Protein AF-A0A0R2VAR7-F1 (afdb_monomer_lite)

Foldseek 3Di:
DVVVVVVVCVVCVVVVVVVVVVVVVVVV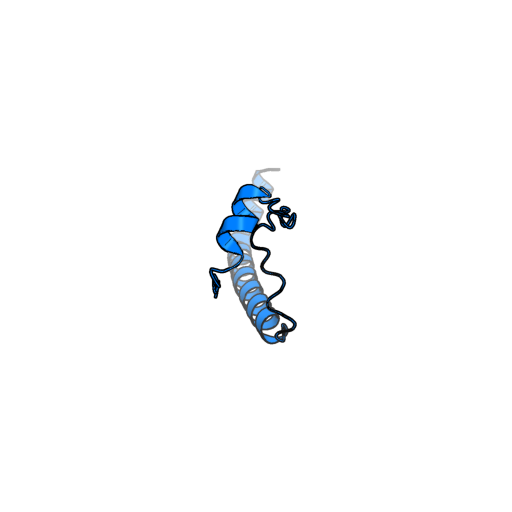VVVVVVVVVPDCPDVPPPPPPPPPDPPVPPPDDDPVVCVVCVPPPPPDD

pLDDT: mean 73.26, std 17.28, range [42.31, 96.94]

Secondary structure (DSSP, 8-state):
-HHHHHHHHHHTHHHHHHHHHHHHHHHHHHHHHHHHH---S-S--------S----------HHHHHHHTT------

Radius of gyration: 30.27 Å; chains: 1; bounding box: 60×43×68 Å

Structure (mmCIF, N/CA/C/O backbone):
data_AF-A0A0R2VAR7-F1
#
_entry.id   AF-A0A0R2VAR7-F1
#
loop_
_atom_site.group_PDB
_atom_site.id
_atom_site.type_symbol
_atom_site.label_atom_id
_atom_site.label_alt_id
_atom_site.label_comp_id
_atom_site.label_asym_id
_atom_site.label_entity_id
_atom_site.label_seq_id
_atom_site.pdbx_PDB_ins_code
_atom_site.Cartn_x
_atom_site.Cartn_y
_atom_site.Cartn_z
_atom_site.occupancy
_atom_site.B_iso_or_equiv
_atom_site.auth_seq_id
_atom_site.auth_comp_id
_atom_site.auth_asym_id
_atom_site.auth_atom_id
_atom_site.pdbx_PDB_model_num
ATOM 1 N N . MET A 1 1 ? 25.167 10.547 -16.183 1.00 65.00 1 MET A N 1
ATOM 2 C CA . MET A 1 1 ? 24.448 9.803 -15.118 1.00 65.00 1 MET A CA 1
ATOM 3 C C . MET A 1 1 ? 22.957 9.689 -15.403 1.00 65.00 1 MET A C 1
ATOM 5 O O . MET A 1 1 ? 22.441 8.587 -15.311 1.00 65.00 1 MET A O 1
ATOM 9 N N . TYR A 1 2 ? 22.299 10.783 -15.794 1.00 79.88 2 TYR A N 1
ATOM 10 C CA . TYR A 1 2 ? 20.858 10.832 -16.072 1.00 79.88 2 TYR A CA 1
ATOM 11 C C . TYR A 1 2 ? 20.384 9.807 -17.122 1.00 79.88 2 TYR A C 1
ATOM 13 O O . TYR A 1 2 ?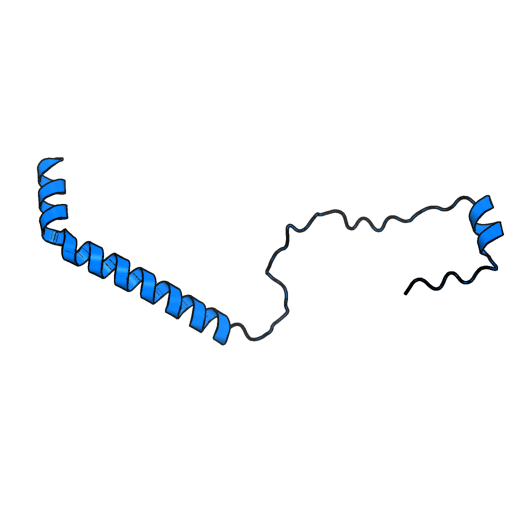 19.448 9.059 -16.874 1.00 79.88 2 TYR A O 1
ATOM 21 N N . GLU A 1 3 ? 21.121 9.671 -18.227 1.00 82.69 3 GLU A N 1
ATOM 22 C CA . GLU A 1 3 ? 20.829 8.688 -19.286 1.00 82.69 3 GLU A CA 1
ATOM 23 C C . GLU A 1 3 ? 20.780 7.240 -18.781 1.00 82.69 3 GLU A C 1
ATOM 25 O O . GLU A 1 3 ? 19.890 6.473 -19.128 1.00 82.69 3 GLU A O 1
ATOM 30 N N . ARG A 1 4 ? 21.707 6.859 -17.892 1.00 81.69 4 ARG A N 1
ATOM 31 C CA . ARG A 1 4 ? 21.740 5.498 -17.333 1.00 81.69 4 ARG A CA 1
ATOM 32 C C . ARG A 1 4 ? 20.543 5.230 -16.424 1.00 81.69 4 ARG A C 1
ATOM 34 O O . ARG A 1 4 ? 20.027 4.119 -16.421 1.00 81.69 4 ARG A O 1
ATOM 41 N N . PHE A 1 5 ? 20.102 6.244 -15.681 1.00 81.56 5 PHE A N 1
ATOM 42 C CA . PHE A 1 5 ? 18.910 6.157 -14.845 1.00 81.56 5 PHE A CA 1
ATOM 43 C C . PHE A 1 5 ? 17.641 6.021 -15.694 1.00 81.56 5 PHE A C 1
ATOM 45 O O . PHE A 1 5 ? 16.823 5.152 -15.414 1.00 81.56 5 PHE A O 1
ATOM 52 N N . LEU A 1 6 ? 17.506 6.815 -16.760 1.00 82.62 6 LEU A N 1
ATOM 53 C CA . LEU A 1 6 ? 16.363 6.736 -17.672 1.00 82.62 6 LEU A CA 1
ATOM 54 C C . LEU A 1 6 ? 16.268 5.372 -18.352 1.00 82.62 6 LEU A C 1
ATOM 56 O O . LEU A 1 6 ? 15.193 4.787 -18.376 1.00 82.62 6 LEU A O 1
ATOM 60 N N . ILE A 1 7 ? 17.387 4.838 -18.845 1.00 84.44 7 ILE A N 1
ATOM 61 C CA . ILE A 1 7 ? 17.431 3.511 -19.476 1.00 84.44 7 ILE A CA 1
ATOM 62 C C . ILE A 1 7 ? 17.041 2.417 -18.473 1.00 84.44 7 ILE A C 1
ATOM 64 O O . ILE A 1 7 ? 16.265 1.521 -18.806 1.00 84.44 7 ILE A O 1
ATOM 68 N N . TYR A 1 8 ? 17.535 2.497 -17.236 1.00 82.62 8 TYR A N 1
ATOM 69 C CA . TYR A 1 8 ? 17.170 1.564 -16.169 1.00 82.62 8 TYR A CA 1
ATOM 70 C C . TYR A 1 8 ? 15.677 1.655 -15.816 1.00 82.62 8 TYR A C 1
ATOM 72 O O . TYR A 1 8 ? 14.992 0.640 -15.728 1.00 82.62 8 TYR A O 1
ATOM 80 N N . PHE A 1 9 ? 15.148 2.871 -15.689 1.00 82.19 9 PHE A N 1
ATOM 81 C CA . PHE A 1 9 ? 13.742 3.107 -15.383 1.00 82.19 9 PHE A CA 1
ATOM 82 C C . PHE A 1 9 ? 12.814 2.638 -16.511 1.00 82.19 9 PHE A C 1
ATOM 84 O O . PHE A 1 9 ? 11.820 1.973 -16.234 1.00 82.19 9 PHE A O 1
ATOM 91 N N . LEU A 1 10 ? 13.152 2.914 -17.778 1.00 80.75 10 LEU A N 1
ATOM 92 C CA . LEU A 1 10 ? 12.382 2.453 -18.942 1.00 80.75 10 LEU A CA 1
ATOM 93 C C . LEU A 1 10 ? 12.385 0.925 -19.061 1.00 80.75 10 LEU A C 1
ATOM 95 O O . LEU A 1 10 ? 11.356 0.326 -19.355 1.00 80.75 10 LEU A O 1
ATOM 99 N N . SER A 1 11 ? 13.536 0.293 -18.823 1.00 84.94 11 SER A N 1
ATOM 100 C CA . SER A 1 11 ? 13.663 -1.169 -18.907 1.00 84.94 11 SER A CA 1
ATOM 101 C C . SER A 1 11 ? 12.928 -1.899 -17.782 1.00 84.94 11 SER A C 1
ATOM 103 O O . SER A 1 11 ? 12.406 -2.982 -18.020 1.00 84.94 11 SER A O 1
ATOM 105 N N . HIS A 1 12 ? 12.815 -1.290 -16.598 1.00 86.50 12 HIS A N 1
ATOM 106 C CA . HIS A 1 12 ? 12.177 -1.890 -15.419 1.00 86.50 12 HIS A CA 1
ATOM 107 C C . HIS A 1 12 ? 10.843 -1.210 -15.068 1.00 86.50 12 HIS A C 1
ATOM 109 O O . HIS A 1 12 ? 10.355 -1.314 -13.942 1.00 86.50 12 HIS A O 1
ATOM 115 N N . THR A 1 13 ? 10.217 -0.506 -16.020 1.00 88.12 13 THR A N 1
ATOM 116 C CA . THR A 1 13 ? 8.930 0.171 -15.781 1.00 88.12 13 THR A CA 1
ATOM 117 C C . THR A 1 13 ? 7.845 -0.835 -15.393 1.00 88.12 13 THR A C 1
ATOM 119 O O . THR A 1 13 ? 7.042 -0.576 -14.501 1.00 88.12 13 THR A O 1
ATOM 122 N N . THR A 1 14 ? 7.839 -2.012 -16.020 1.00 88.69 14 THR A N 1
ATOM 123 C CA . THR A 1 14 ? 6.909 -3.103 -15.700 1.00 88.69 14 THR A CA 1
ATOM 124 C C . THR A 1 14 ? 7.105 -3.621 -14.278 1.00 88.69 14 THR A C 1
ATOM 126 O O . THR A 1 14 ? 6.131 -3.763 -13.543 1.00 88.69 14 THR A O 1
ATOM 129 N N . GLU A 1 15 ? 8.349 -3.840 -13.855 1.00 88.12 15 GLU A N 1
ATOM 130 C CA . GLU A 1 15 ? 8.675 -4.253 -12.487 1.00 88.12 15 GLU A CA 1
ATOM 131 C C . GLU A 1 15 ? 8.271 -3.197 -11.460 1.00 88.12 15 GLU A C 1
ATOM 133 O O . GLU A 1 15 ? 7.745 -3.539 -10.404 1.00 88.12 15 GLU A O 1
ATOM 138 N N . PHE A 1 16 ? 8.435 -1.913 -11.785 1.00 88.50 16 PHE A N 1
ATOM 139 C CA . PHE A 1 16 ? 7.979 -0.823 -10.929 1.00 88.50 16 PHE A CA 1
ATOM 140 C C . PHE A 1 16 ? 6.455 -0.833 -10.750 1.00 88.50 16 PHE A C 1
ATOM 142 O O . PHE A 1 16 ? 5.961 -0.699 -9.630 1.00 88.50 16 PHE A O 1
ATOM 149 N N . VAL A 1 17 ? 5.702 -1.049 -11.833 1.00 91.88 17 VAL A N 1
ATOM 150 C CA . VAL A 1 17 ? 4.234 -1.156 -11.785 1.00 91.88 17 VAL A CA 1
ATOM 151 C C . VAL A 1 17 ? 3.800 -2.373 -10.965 1.00 91.88 17 VAL A C 1
ATOM 153 O O . VAL A 1 17 ? 2.927 -2.252 -10.106 1.00 91.88 17 VAL A O 1
ATOM 156 N N . ILE A 1 18 ? 4.433 -3.530 -11.171 1.00 94.06 18 ILE A N 1
ATOM 157 C CA . ILE A 1 18 ? 4.161 -4.755 -10.402 1.00 94.06 18 ILE A CA 1
ATOM 158 C C . ILE A 1 18 ? 4.526 -4.558 -8.920 1.00 94.06 18 ILE A C 1
ATOM 160 O O . ILE A 1 18 ? 3.783 -4.975 -8.029 1.00 94.06 18 ILE A O 1
ATOM 164 N N . GLY A 1 19 ? 5.632 -3.872 -8.637 1.00 93.69 19 GLY A N 1
ATOM 165 C CA . GLY A 1 19 ? 6.068 -3.519 -7.289 1.00 93.69 19 GLY A CA 1
ATOM 166 C C . GLY A 1 19 ? 5.064 -2.613 -6.578 1.00 93.69 19 GLY A C 1
ATOM 167 O O . GLY A 1 19 ? 4.629 -2.919 -5.471 1.00 93.69 19 GLY A O 1
ATOM 168 N N . ALA A 1 20 ? 4.616 -1.542 -7.231 1.00 93.38 20 ALA A N 1
ATOM 169 C CA . ALA A 1 20 ? 3.597 -0.651 -6.679 1.00 93.38 20 ALA A CA 1
ATOM 170 C C . ALA A 1 20 ? 2.259 -1.377 -6.443 1.00 93.38 20 ALA A C 1
ATOM 172 O O . ALA A 1 20 ? 1.623 -1.193 -5.402 1.00 93.38 20 ALA A O 1
ATOM 173 N N . LEU A 1 21 ? 1.856 -2.242 -7.380 1.00 95.56 21 LEU A N 1
ATOM 174 C CA . LEU A 1 21 ? 0.636 -3.039 -7.270 1.00 95.56 21 LEU A CA 1
ATOM 175 C C . LEU A 1 21 ? 0.707 -4.020 -6.091 1.00 95.56 21 LEU A C 1
ATOM 177 O O . LEU A 1 21 ? -0.211 -4.082 -5.275 1.00 95.56 21 LEU A O 1
ATOM 181 N N . SER A 1 22 ? 1.813 -4.753 -5.969 1.00 96.06 22 SER A N 1
ATOM 182 C CA . SER A 1 22 ? 2.028 -5.696 -4.866 1.00 96.06 22 SER A CA 1
ATOM 183 C C . SER A 1 22 ? 2.120 -4.995 -3.508 1.00 96.06 22 SER A C 1
ATOM 185 O O . SER A 1 22 ? 1.547 -5.492 -2.540 1.00 96.06 22 SER A O 1
ATOM 187 N N . LEU A 1 23 ? 2.739 -3.810 -3.433 1.00 96.56 23 LEU A N 1
ATOM 188 C CA . LEU A 1 23 ? 2.765 -2.985 -2.221 1.00 96.56 23 LEU A CA 1
ATOM 189 C C . LEU A 1 23 ? 1.350 -2.550 -1.809 1.00 96.56 23 LEU A C 1
ATOM 191 O O . LEU A 1 23 ? 0.987 -2.664 -0.638 1.00 96.56 23 LEU A O 1
ATOM 195 N N . SER A 1 24 ? 0.540 -2.090 -2.769 1.00 96.88 24 SER A N 1
ATOM 196 C CA . SER A 1 24 ? -0.850 -1.689 -2.525 1.00 96.88 24 SER A CA 1
ATOM 197 C C . SER A 1 24 ? -1.669 -2.844 -1.946 1.00 96.88 24 SER A C 1
ATOM 199 O O . 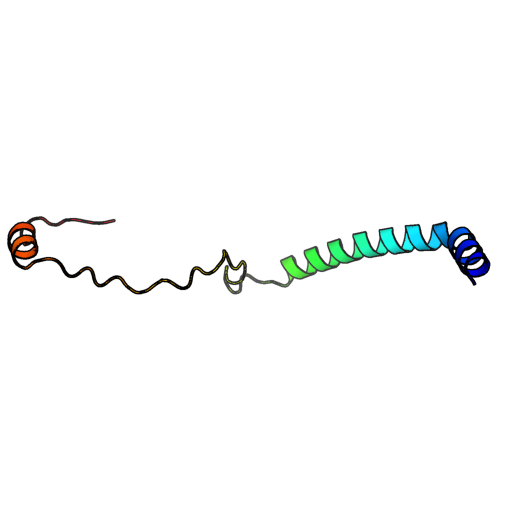SER A 1 24 ? -2.319 -2.685 -0.913 1.00 96.88 24 SER A O 1
ATOM 201 N N . ILE A 1 25 ? -1.563 -4.026 -2.557 1.00 96.38 25 ILE A N 1
ATOM 202 C CA . ILE A 1 25 ? -2.230 -5.242 -2.086 1.00 96.38 25 ILE A CA 1
ATOM 203 C C . ILE A 1 25 ? -1.710 -5.642 -0.695 1.00 96.38 25 ILE A C 1
ATOM 205 O O . ILE A 1 25 ? -2.499 -5.959 0.196 1.00 96.38 25 ILE A O 1
ATOM 209 N N . GLY A 1 26 ? -0.394 -5.575 -0.472 1.00 96.94 26 GLY A N 1
ATOM 210 C CA . GLY A 1 26 ? 0.237 -5.910 0.805 1.00 96.94 26 GLY A CA 1
ATOM 211 C C . GLY A 1 26 ? -0.269 -5.053 1.967 1.00 96.94 26 GLY A C 1
ATOM 212 O O . GLY A 1 26 ? -0.599 -5.591 3.024 1.00 96.94 26 GLY A O 1
ATOM 213 N N . ILE A 1 27 ? -0.411 -3.739 1.767 1.00 95.88 27 ILE A N 1
ATOM 214 C CA . ILE A 1 27 ? -0.947 -2.821 2.787 1.00 95.88 27 ILE A CA 1
ATOM 215 C C . ILE A 1 27 ? -2.391 -3.188 3.153 1.00 95.88 27 ILE A C 1
ATOM 217 O O . ILE A 1 27 ? -2.747 -3.167 4.332 1.00 95.88 27 ILE A O 1
ATOM 221 N N . VAL A 1 28 ? -3.211 -3.572 2.171 1.00 95.94 28 VAL A N 1
ATOM 222 C CA . VAL A 1 28 ? -4.594 -4.013 2.414 1.00 95.94 28 VAL A CA 1
ATOM 223 C C . VAL A 1 28 ? -4.617 -5.283 3.264 1.00 95.94 28 VAL A C 1
ATOM 225 O O . VAL A 1 28 ? -5.341 -5.336 4.256 1.00 95.94 28 VAL A O 1
ATOM 228 N N . PHE A 1 29 ? -3.787 -6.279 2.947 1.00 95.94 29 PHE A N 1
ATOM 229 C CA . PHE A 1 29 ? -3.686 -7.493 3.764 1.00 95.94 29 PHE A CA 1
ATOM 230 C C . PHE A 1 29 ? -3.216 -7.200 5.188 1.00 95.94 29 PHE A C 1
ATOM 232 O O . PHE A 1 29 ? -3.814 -7.705 6.136 1.00 95.94 29 PHE A O 1
ATOM 239 N N . ILE A 1 30 ? -2.196 -6.353 5.353 1.00 92.88 30 ILE A N 1
ATOM 240 C CA . ILE A 1 30 ? -1.721 -5.928 6.676 1.00 92.88 30 ILE A CA 1
ATOM 241 C C . ILE A 1 30 ? -2.848 -5.234 7.446 1.00 92.88 30 ILE A C 1
ATOM 243 O O . ILE A 1 30 ? -3.030 -5.519 8.623 1.00 92.88 30 ILE A O 1
ATOM 247 N N . SER A 1 31 ? -3.641 -4.380 6.793 1.00 91.25 31 SER A N 1
ATOM 248 C CA . SER A 1 31 ? -4.791 -3.717 7.414 1.00 91.25 31 SER A CA 1
ATOM 249 C C . SER A 1 31 ? -5.869 -4.710 7.860 1.00 91.25 31 SER A C 1
ATOM 251 O O . SER A 1 31 ? -6.393 -4.567 8.962 1.00 91.25 31 SER A O 1
ATOM 253 N N . ILE A 1 32 ? -6.172 -5.732 7.055 1.00 91.69 32 ILE A N 1
ATOM 254 C CA . ILE A 1 32 ? -7.137 -6.783 7.417 1.00 91.69 32 ILE A CA 1
ATOM 255 C C . ILE A 1 32 ? -6.618 -7.592 8.609 1.00 91.69 32 ILE A C 1
ATOM 257 O O . ILE A 1 32 ? -7.348 -7.798 9.575 1.00 91.69 32 ILE A O 1
ATOM 261 N N . ILE A 1 33 ? -5.353 -8.018 8.568 1.00 91.81 33 ILE A N 1
ATOM 262 C CA . ILE A 1 33 ? -4.713 -8.750 9.668 1.00 91.81 33 ILE A CA 1
ATOM 263 C C . ILE A 1 33 ? -4.717 -7.890 10.932 1.00 91.81 33 ILE A C 1
ATOM 265 O O . ILE A 1 33 ? -5.093 -8.380 11.989 1.00 91.81 33 ILE A O 1
ATOM 269 N N . PHE A 1 34 ? -4.368 -6.608 10.827 1.00 87.75 34 PHE A N 1
ATOM 270 C CA . PHE A 1 34 ? -4.400 -5.674 11.947 1.00 87.75 34 PHE A CA 1
ATOM 271 C C . PHE A 1 34 ? -5.793 -5.621 12.580 1.00 87.75 34 PHE A C 1
ATOM 273 O O . PHE A 1 34 ? -5.912 -5.861 13.771 1.00 87.75 34 PHE A O 1
ATOM 280 N N . VAL A 1 35 ? -6.854 -5.431 11.789 1.00 86.94 35 VAL A N 1
ATOM 281 C CA . VAL A 1 35 ? -8.241 -5.411 12.293 1.00 86.94 35 VAL A CA 1
ATOM 282 C C . VAL A 1 35 ? -8.663 -6.747 12.917 1.00 86.94 35 VAL A C 1
ATOM 284 O O . VAL A 1 35 ? -9.402 -6.757 13.896 1.00 86.94 35 VAL A O 1
ATOM 287 N N . LEU A 1 36 ? -8.218 -7.880 12.368 1.00 85.06 36 LEU A N 1
ATOM 288 C CA . LEU A 1 36 ? -8.569 -9.205 12.890 1.00 85.06 36 LEU A CA 1
ATOM 289 C C . LEU A 1 36 ? -7.821 -9.559 14.185 1.00 85.06 36 LEU A C 1
ATOM 291 O O . LEU A 1 36 ? -8.380 -10.233 15.050 1.00 85.06 36 LEU A O 1
ATOM 295 N N . PHE A 1 37 ? -6.555 -9.151 14.307 1.00 81.69 37 PHE A N 1
ATOM 296 C CA . PHE A 1 37 ? -5.721 -9.427 15.481 1.00 81.69 37 PHE A CA 1
ATOM 297 C C . PHE A 1 37 ? -5.894 -8.397 16.594 1.00 81.69 37 PHE A C 1
ATOM 299 O O . PHE A 1 37 ? -5.655 -8.731 17.760 1.00 81.69 37 PHE A O 1
ATOM 306 N N . ASP A 1 38 ? -6.360 -7.193 16.265 1.00 67.31 38 ASP A N 1
ATOM 307 C CA . ASP A 1 38 ? -6.836 -6.219 17.236 1.00 67.31 38 ASP A CA 1
ATOM 308 C C . ASP A 1 38 ? -8.188 -6.714 17.784 1.00 67.31 38 ASP A C 1
ATOM 310 O O . ASP A 1 38 ? -9.279 -6.297 17.396 1.00 67.31 38 ASP A O 1
ATOM 314 N N . LYS A 1 39 ? -8.118 -7.693 18.701 1.00 58.91 39 LYS A N 1
ATOM 315 C CA . LYS A 1 39 ? -9.209 -7.985 19.644 1.00 58.91 39 LYS A CA 1
ATOM 316 C C . LYS A 1 39 ? -9.668 -6.650 20.241 1.00 58.91 39 LYS A C 1
ATOM 318 O O . LYS A 1 39 ? -8.823 -5.778 20.408 1.00 58.91 39 LYS A O 1
ATOM 323 N N . PRO A 1 40 ? -10.941 -6.483 20.648 1.00 56.31 40 PRO A N 1
ATOM 324 C CA . PRO A 1 40 ? -11.425 -5.236 21.234 1.00 56.31 40 PRO A CA 1
ATOM 325 C C . PRO A 1 40 ? -10.818 -5.016 22.631 1.00 56.31 40 PRO A C 1
ATOM 327 O O . PRO A 1 40 ? -11.508 -5.055 23.648 1.00 56.31 40 PRO A O 1
ATOM 330 N N . VAL A 1 41 ? -9.511 -4.781 22.717 1.00 53.16 41 VAL A N 1
ATOM 331 C CA . VAL A 1 41 ? -8.847 -4.213 23.879 1.00 53.16 41 VAL A CA 1
ATOM 332 C C . VAL A 1 41 ? -9.042 -2.717 23.742 1.00 53.16 41 VAL A C 1
ATOM 334 O O . VAL A 1 41 ? -8.159 -1.969 23.356 1.00 53.16 41 VAL A O 1
ATOM 337 N N . SER A 1 42 ? -10.262 -2.319 24.091 1.00 48.94 42 SER A N 1
ATOM 338 C CA . SER A 1 42 ? -10.711 -0.940 24.216 1.00 48.94 42 SER A CA 1
ATOM 339 C C . SER A 1 42 ? -10.726 -0.150 22.907 1.00 48.94 42 SER A C 1
ATOM 341 O O . SER A 1 42 ? -9.717 0.085 22.258 1.00 48.94 42 SER A O 1
ATOM 343 N N . ALA A 1 43 ? -11.901 0.386 22.590 1.00 52.09 43 ALA A N 1
ATOM 344 C CA . ALA A 1 43 ? -12.058 1.584 21.779 1.00 52.09 43 ALA A CA 1
ATOM 345 C C . ALA A 1 43 ? -11.206 2.731 22.367 1.00 52.09 43 ALA A C 1
ATOM 347 O O . ALA A 1 43 ? -11.689 3.535 23.165 1.00 52.09 43 ALA A O 1
ATOM 348 N N . GLY A 1 44 ? -9.912 2.744 22.052 1.00 48.69 44 GLY A N 1
ATOM 349 C CA . GLY A 1 44 ? -8.927 3.393 22.907 1.00 48.69 44 GLY A CA 1
ATOM 350 C C . GLY A 1 44 ? -7.723 3.987 22.201 1.00 48.69 44 GLY A C 1
ATOM 351 O O . GLY A 1 44 ? -6.893 4.541 22.905 1.00 48.69 44 GLY A O 1
ATOM 352 N N . GLU A 1 45 ? -7.617 3.950 20.868 1.00 48.31 45 GLU A N 1
ATOM 353 C CA . GLU A 1 45 ? -6.512 4.644 20.189 1.00 48.31 45 GLU A CA 1
ATOM 354 C C . GLU A 1 45 ? -6.799 5.150 18.765 1.00 48.31 45 GLU A C 1
ATOM 356 O O . GLU A 1 45 ? -5.889 5.494 18.022 1.00 48.31 45 GLU A O 1
ATOM 361 N N . ALA A 1 46 ? -8.065 5.404 18.425 1.00 47.16 46 ALA A N 1
ATOM 362 C CA . ALA A 1 46 ? -8.324 6.624 17.668 1.00 47.16 46 ALA A CA 1
ATOM 363 C C . ALA A 1 46 ? -8.177 7.761 18.681 1.00 47.16 46 ALA A C 1
ATOM 365 O O . ALA A 1 46 ? -9.010 7.902 19.571 1.00 47.16 46 ALA A O 1
ATOM 366 N N . LYS A 1 47 ? -7.097 8.543 18.622 1.00 47.19 47 LYS A N 1
ATOM 367 C CA . LYS A 1 47 ? -7.063 9.843 19.301 1.00 47.19 47 LYS A CA 1
ATOM 368 C C . LYS A 1 47 ? -7.971 10.779 18.491 1.00 47.19 47 LYS A C 1
ATOM 370 O O . LYS A 1 47 ? -7.473 11.332 17.510 1.00 47.19 47 LYS A O 1
ATOM 375 N N . PRO A 1 48 ? -9.241 11.060 18.862 1.00 44.50 48 PRO A N 1
ATOM 376 C CA . PRO A 1 48 ? -9.757 12.370 18.526 1.00 44.50 48 PR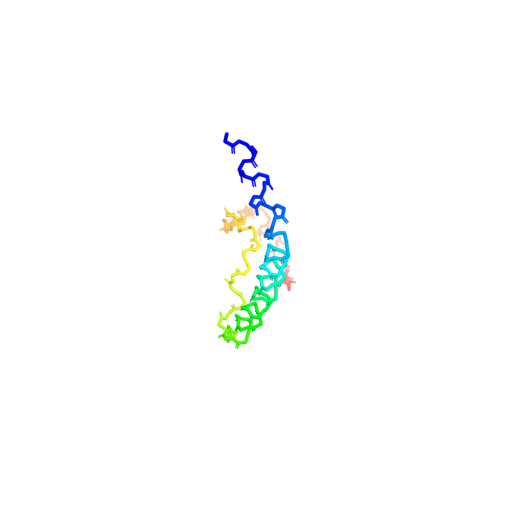O A CA 1
ATOM 377 C C . PRO A 1 48 ? -8.845 13.311 19.298 1.00 44.50 48 PRO A C 1
ATOM 379 O O . PRO A 1 48 ? -8.696 13.155 20.510 1.00 44.50 48 PRO A O 1
ATOM 382 N N . HIS A 1 49 ? -8.127 14.164 18.574 1.00 48.81 49 HIS A N 1
ATOM 383 C CA . HIS A 1 49 ? -7.379 15.314 19.066 1.00 48.81 49 HIS A CA 1
ATOM 384 C C . HIS A 1 49 ? -7.660 15.576 20.556 1.00 48.81 49 HIS A C 1
ATOM 386 O O . HIS A 1 49 ? -8.658 16.209 20.902 1.00 48.81 49 HIS A O 1
ATOM 392 N N . LYS A 1 50 ? -6.854 14.975 21.452 1.00 42.31 50 LYS A N 1
ATOM 393 C CA . LYS A 1 50 ? -7.109 14.985 22.898 1.00 42.31 50 LYS A CA 1
ATOM 394 C C . LYS A 1 50 ? -6.908 16.420 23.347 1.00 42.31 50 LYS A C 1
ATOM 396 O O . LYS A 1 50 ? -5.791 16.834 23.649 1.00 42.31 50 LYS A O 1
ATOM 401 N N . ASN A 1 51 ? -7.985 17.194 23.303 1.00 42.59 51 ASN A N 1
ATOM 402 C CA . ASN A 1 51 ? -8.042 18.545 23.805 1.00 42.59 51 ASN A CA 1
ATOM 403 C C . ASN A 1 51 ? -7.730 18.423 25.300 1.00 42.59 51 ASN A C 1
ATOM 405 O O . ASN A 1 51 ? -8.530 17.905 26.081 1.00 42.59 51 ASN A O 1
ATOM 409 N N . LYS A 1 52 ? -6.494 18.762 25.680 1.00 50.44 52 LYS A N 1
ATOM 410 C CA . LYS A 1 52 ? -5.972 18.674 27.048 1.00 50.44 52 LYS A CA 1
ATOM 411 C C . LYS A 1 52 ? -6.599 19.764 27.920 1.00 50.44 52 LYS A C 1
ATOM 413 O O . LYS A 1 52 ? -5.894 20.602 28.459 1.00 50.44 52 LYS A O 1
ATOM 418 N N . ASN A 1 53 ? -7.920 19.760 28.060 1.00 48.78 53 ASN A N 1
ATOM 419 C CA . ASN A 1 53 ? -8.643 20.634 28.976 1.00 48.78 53 ASN A CA 1
ATOM 420 C C . ASN A 1 53 ? -9.894 19.933 29.522 1.00 48.78 53 ASN A C 1
ATOM 422 O O . ASN A 1 53 ? -10.990 20.472 29.487 1.00 48.78 53 ASN A O 1
ATOM 426 N N . LYS A 1 54 ? -9.731 18.747 30.118 1.00 50.09 54 LYS A N 1
ATOM 427 C CA . LYS A 1 54 ? -10.562 18.398 31.280 1.00 50.09 54 LYS A CA 1
ATOM 428 C C . LYS A 1 54 ? -9.845 18.902 32.530 1.00 50.09 54 LYS A C 1
ATOM 430 O O . LYS A 1 54 ? -9.324 18.134 33.327 1.00 50.09 54 LYS A O 1
ATOM 435 N N . LYS A 1 55 ? -9.784 20.229 32.669 1.00 52.28 55 LYS A N 1
ATOM 436 C CA . LYS A 1 55 ? -9.853 20.809 34.008 1.00 52.28 55 LYS A CA 1
ATOM 437 C C . LYS A 1 55 ? -11.300 20.590 34.405 1.00 52.28 55 LYS A C 1
ATOM 439 O O . LYS A 1 55 ? -12.183 21.107 33.726 1.00 52.28 55 LYS A O 1
ATOM 444 N N . GLU A 1 56 ? -11.550 19.781 35.424 1.00 54.59 56 GLU A N 1
ATOM 445 C CA . GLU A 1 56 ? -12.836 19.823 36.106 1.00 54.59 56 GLU A CA 1
ATOM 446 C C . GLU A 1 56 ? -13.072 21.286 36.482 1.00 54.59 56 GLU A C 1
ATOM 448 O O . GLU A 1 56 ? -12.406 21.840 37.361 1.00 54.59 56 GLU A O 1
ATOM 453 N N . LEU A 1 57 ? -13.939 21.959 35.729 1.00 54.66 57 LEU A N 1
ATOM 454 C CA . LEU A 1 57 ? -14.389 23.292 36.066 1.00 54.66 57 LEU A CA 1
ATOM 455 C C . LEU A 1 57 ? -15.198 23.106 37.345 1.00 54.66 57 LEU A C 1
ATOM 457 O O . LEU A 1 57 ? -16.385 22.802 37.301 1.00 54.66 57 LEU A O 1
ATOM 461 N N . LYS A 1 58 ? -14.544 23.242 38.502 1.00 56.44 58 LYS A N 1
ATOM 462 C CA . LYS A 1 58 ? -15.230 23.511 39.764 1.00 56.44 58 LYS A CA 1
ATOM 463 C C . LYS A 1 58 ? -15.925 24.855 39.584 1.00 56.44 58 LYS A C 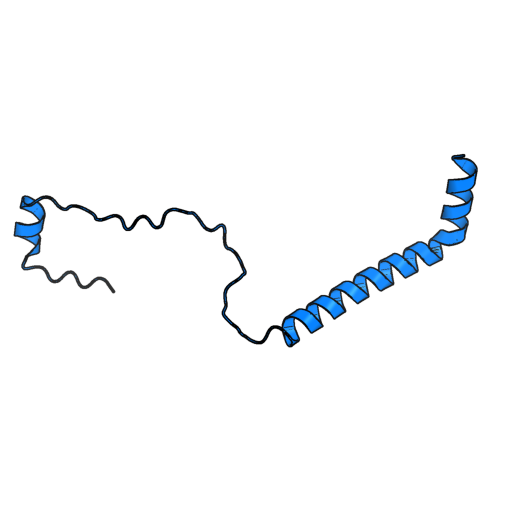1
ATOM 465 O O . LYS A 1 58 ? -15.344 25.901 39.877 1.00 56.44 58 LYS A O 1
ATOM 470 N N . ILE A 1 59 ? -17.134 24.831 39.031 1.00 65.31 59 ILE A N 1
ATOM 471 C CA . ILE A 1 59 ? -17.980 26.009 38.894 1.00 65.31 59 ILE A CA 1
ATOM 472 C C . ILE A 1 59 ? -18.315 26.434 40.324 1.00 65.31 59 ILE A C 1
ATOM 474 O O . ILE A 1 59 ? -19.093 25.791 41.026 1.00 65.31 59 ILE A O 1
ATOM 478 N N . LYS A 1 60 ? -17.644 27.481 40.807 1.00 68.12 60 LYS A N 1
ATOM 479 C CA . LYS A 1 60 ? -17.953 28.082 42.102 1.00 68.12 60 LYS A CA 1
ATOM 480 C C . LYS A 1 60 ? -19.195 28.941 41.920 1.00 68.12 60 LYS A C 1
ATOM 482 O O . LYS A 1 60 ? -19.117 30.036 41.372 1.00 68.12 60 LYS A O 1
ATOM 487 N N . TYR A 1 61 ? -20.335 28.443 42.376 1.00 70.44 61 TYR A N 1
ATOM 488 C CA . TYR A 1 61 ? -21.563 29.226 42.411 1.00 70.44 61 TYR A CA 1
ATOM 489 C C . TYR A 1 61 ? -21.524 30.250 43.550 1.00 70.44 61 TYR A C 1
ATOM 491 O O . TYR A 1 61 ? -20.966 29.997 44.621 1.00 70.44 61 TYR A O 1
ATOM 499 N N . SER A 1 62 ? -22.138 31.413 43.332 1.00 76.56 62 SER A N 1
ATOM 500 C CA . SER A 1 62 ? -22.315 32.406 44.395 1.00 76.56 62 SER A CA 1
ATOM 501 C C . SER A 1 62 ? -23.198 31.843 45.516 1.00 76.56 62 SER A C 1
ATOM 503 O O . SER A 1 62 ? -24.129 31.074 45.265 1.00 76.56 62 SER A O 1
ATOM 505 N N . LYS A 1 63 ? -22.950 32.252 46.766 1.00 74.81 63 LYS A N 1
ATOM 506 C CA . LYS A 1 63 ? -23.755 31.832 47.931 1.00 74.81 63 LYS A CA 1
ATOM 507 C C . LYS A 1 63 ? -25.237 32.200 47.767 1.00 74.81 63 LYS A C 1
ATOM 509 O O . LYS A 1 63 ? -26.112 31.440 48.169 1.00 74.81 63 LYS A O 1
ATOM 514 N N . GLU A 1 64 ? -25.495 33.326 47.106 1.00 77.56 64 GLU A N 1
ATOM 515 C CA . GLU A 1 64 ? -26.819 33.800 46.683 1.00 77.56 64 GLU A CA 1
ATOM 516 C C . GLU A 1 64 ? -27.543 32.809 45.760 1.00 77.56 64 GLU A C 1
ATOM 518 O O . GLU A 1 64 ? -28.748 32.600 45.890 1.00 77.56 64 GLU A O 1
ATOM 523 N N . PHE A 1 65 ? -26.808 32.186 44.836 1.00 74.31 65 PHE A N 1
ATOM 524 C CA . PHE A 1 65 ? -27.342 31.210 43.889 1.00 74.31 65 PHE A CA 1
ATOM 525 C C . PHE A 1 65 ? -27.663 29.893 44.597 1.00 74.31 65 PHE A C 1
ATOM 527 O O . PHE A 1 65 ? -28.783 29.401 44.506 1.00 74.31 65 PHE A O 1
ATOM 534 N N . LEU A 1 66 ? -26.726 29.372 45.396 1.00 73.69 66 LEU A N 1
ATOM 535 C CA . LEU A 1 66 ? -26.932 28.134 46.157 1.00 73.69 66 LEU A CA 1
ATOM 536 C C . LEU A 1 66 ? -28.132 28.231 47.105 1.00 73.69 66 LEU A C 1
ATOM 538 O O . LEU A 1 66 ? -28.873 27.265 47.254 1.00 73.69 66 LEU A O 1
ATOM 542 N N . LYS A 1 67 ? -28.367 29.402 47.712 1.00 75.50 67 LYS A N 1
ATOM 543 C CA . LYS A 1 67 ? -29.519 29.622 48.596 1.00 75.50 67 LYS A CA 1
ATOM 544 C C . LYS A 1 67 ? -30.859 29.534 47.856 1.00 75.50 67 LYS A C 1
ATOM 546 O O . LYS A 1 67 ? -31.823 29.057 48.442 1.00 75.50 67 LYS A O 1
ATOM 551 N N . ARG A 1 68 ? -30.913 29.963 46.589 1.00 73.69 68 ARG A N 1
ATOM 552 C CA . ARG A 1 68 ? -32.121 29.889 45.745 1.00 73.69 68 ARG A CA 1
ATOM 553 C C . ARG A 1 68 ? -32.348 28.492 45.169 1.00 73.69 68 ARG A C 1
ATOM 555 O O . ARG A 1 68 ? -33.489 28.070 45.051 1.00 73.69 68 ARG A O 1
ATOM 562 N N . VAL A 1 69 ? -31.274 27.774 44.842 1.00 70.81 69 VAL A N 1
ATOM 563 C CA . VAL A 1 69 ? -31.344 26.455 44.184 1.00 70.81 69 VAL A CA 1
ATOM 564 C C . VAL A 1 69 ? -31.462 25.297 45.188 1.00 70.81 69 VAL A C 1
ATOM 566 O O . VAL A 1 69 ? -31.825 24.196 44.805 1.00 70.81 69 VAL A O 1
ATOM 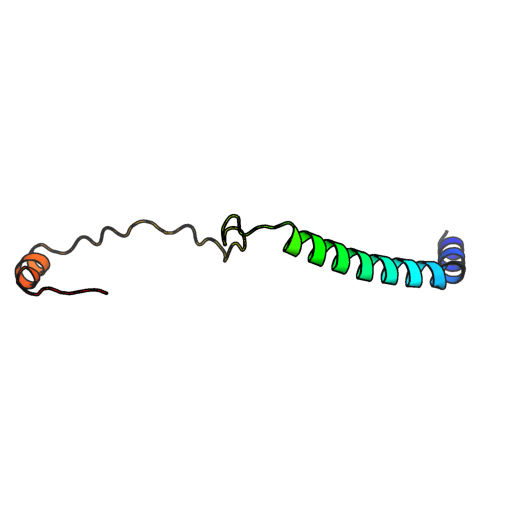569 N N . LYS A 1 70 ? -31.269 25.538 46.495 1.00 67.88 70 LYS A N 1
ATOM 570 C CA . LYS A 1 70 ? -31.356 24.525 47.572 1.00 67.88 70 LYS A CA 1
ATOM 571 C C . LYS A 1 70 ? -32.689 23.742 47.645 1.00 67.88 70 LYS A C 1
ATOM 573 O O . LYS A 1 70 ? -32.750 22.758 48.372 1.00 67.88 70 LYS A O 1
ATOM 578 N N . GLY A 1 71 ? -33.739 24.164 46.937 1.00 64.69 71 GLY A N 1
ATOM 579 C CA . GLY A 1 71 ? -35.032 23.468 46.862 1.00 64.69 71 GLY A CA 1
ATOM 580 C C . GLY A 1 71 ? -35.495 23.105 45.447 1.00 64.69 71 GLY A C 1
ATOM 581 O O . GLY A 1 71 ? -36.639 22.695 45.287 1.00 64.69 71 GLY A O 1
ATOM 582 N N . ILE A 1 72 ? -34.651 23.290 44.429 1.00 66.12 72 ILE A N 1
ATOM 583 C CA . ILE A 1 72 ? -34.957 22.935 43.040 1.00 66.12 72 ILE A CA 1
ATOM 584 C C . ILE A 1 72 ? -34.049 21.762 42.699 1.00 66.12 72 ILE A C 1
ATOM 586 O O . ILE A 1 72 ? -32.847 21.947 42.512 1.00 66.12 72 ILE A O 1
ATOM 590 N N . ASP A 1 73 ? -34.619 20.561 42.677 1.00 61.84 73 ASP A N 1
ATOM 591 C CA . ASP A 1 73 ? -33.898 19.363 42.264 1.00 61.84 73 ASP A CA 1
ATOM 592 C C . ASP A 1 73 ? -33.692 19.446 40.749 1.00 61.84 73 ASP A C 1
ATOM 594 O O . ASP A 1 73 ? -34.604 19.229 39.949 1.00 61.84 73 ASP A O 1
ATOM 598 N N . LEU A 1 74 ? -32.518 19.931 40.353 1.00 62.53 74 LEU A N 1
ATOM 599 C CA . LEU A 1 74 ? -32.144 20.058 38.956 1.00 62.53 74 LEU A CA 1
ATOM 600 C C . LEU A 1 74 ? -31.553 18.711 38.537 1.00 62.53 74 LEU A C 1
ATOM 602 O O . LEU A 1 74 ? -30.345 18.501 38.633 1.00 62.53 74 LEU A O 1
ATOM 606 N N . ASP A 1 75 ? -32.425 17.789 38.133 1.00 61.97 75 ASP A N 1
ATOM 607 C CA . ASP A 1 75 ? -32.033 16.472 37.630 1.00 61.97 75 ASP A CA 1
ATOM 608 C C . ASP A 1 75 ? -31.358 16.640 36.255 1.00 61.97 75 ASP A C 1
ATOM 610 O O . ASP A 1 75 ? -32.010 16.700 35.209 1.00 61.97 75 ASP A O 1
ATOM 614 N N . LEU A 1 76 ? -30.033 16.820 36.255 1.00 61.03 76 LEU A N 1
ATOM 615 C CA . LEU A 1 76 ? -29.224 16.762 35.039 1.00 61.03 76 LEU A CA 1
ATOM 616 C C . LEU A 1 76 ? -28.965 15.288 34.697 1.00 61.03 76 LEU A C 1
ATOM 618 O O . LEU A 1 76 ? -28.036 14.686 35.238 1.00 61.03 76 LEU A O 1
ATOM 622 N N . ARG A 1 77 ? -29.773 14.731 33.790 1.00 43.78 77 ARG A N 1
ATOM 623 C CA . ARG A 1 77 ? -29.431 13.501 33.056 1.00 43.78 77 ARG A CA 1
ATOM 624 C C . ARG A 1 77 ? -28.308 13.726 32.049 1.00 43.78 77 ARG A C 1
ATOM 626 O O . ARG A 1 77 ? -28.284 14.808 31.419 1.00 43.78 77 ARG A O 1
#

Sequence (77 aa):
MYERFLIYFLSHTTEFVIGALSLSIGIVFISIIFVLFDKPVSAGEAKPHKNKNKKELKIKYSKEFLKRVKGIDLDLR